Protein AF-R6VGI0-F1 (afdb_monomer)

Secondary structure (DSSP, 8-state):
-EEEETTEEEE-EEEE-TTS-EEEEETTEEEEESSP--EEE----SEEEEESSHHHHHHHHHH-SS--TT-EEEE-SSGGGHHHHHHHHTT-SEEEEE--SSHHHHHHHHHHHHH-TTSEEEE-GGGGSSS------

Solvent-accessible surface area (backbone atoms only — not comparable to full-atom values): 7848 Å² total; per-residue (Å²): 86,81,49,76,59,95,92,43,79,46,69,30,54,64,49,67,21,77,76,72,9,34,44,37,41,41,100,88,44,79,52,70,42,75,57,88,50,41,29,72,46,85,60,84,37,62,36,34,38,41,22,35,28,71,66,52,49,51,50,56,52,68,75,33,100,66,55,75,78,67,48,17,36,36,33,22,63,47,64,90,40,44,80,78,46,44,82,62,57,63,73,21,54,32,38,36,36,45,35,57,83,49,73,67,29,52,52,50,51,53,49,48,52,69,74,28,74,83,33,48,77,42,83,43,31,72,73,55,71,80,50,79,81,73,77,85,128

Structure (mmCIF, N/CA/C/O backbone):
data_AF-R6VGI0-F1
#
_entry.id   AF-R6VGI0-F1
#
loop_
_atom_site.group_PDB
_atom_site.id
_atom_site.type_symbol
_atom_site.label_atom_id
_atom_site.label_alt_id
_atom_site.label_comp_id
_atom_site.label_asym_id
_atom_site.label_entity_id
_atom_site.label_seq_id
_atom_site.pdbx_PDB_ins_code
_atom_site.Cartn_x
_atom_site.Cartn_y
_atom_site.Cartn_z
_atom_site.occupancy
_atom_site.B_iso_or_equiv
_atom_site.auth_seq_id
_atom_site.auth_comp_id
_atom_site.auth_asym_id
_atom_site.auth_atom_id
_atom_site.pdbx_PDB_model_num
ATOM 1 N N . MET A 1 1 ? 4.880 -11.258 -17.373 1.00 74.88 1 MET A N 1
ATOM 2 C CA . MET A 1 1 ? 4.545 -10.284 -18.440 1.00 74.88 1 MET A CA 1
ATOM 3 C C . MET A 1 1 ? 5.731 -10.122 -19.384 1.00 74.88 1 MET A C 1
ATOM 5 O O . MET A 1 1 ? 6.863 -10.129 -18.911 1.00 74.88 1 MET A O 1
ATOM 9 N N . ARG A 1 2 ? 5.490 -9.991 -20.69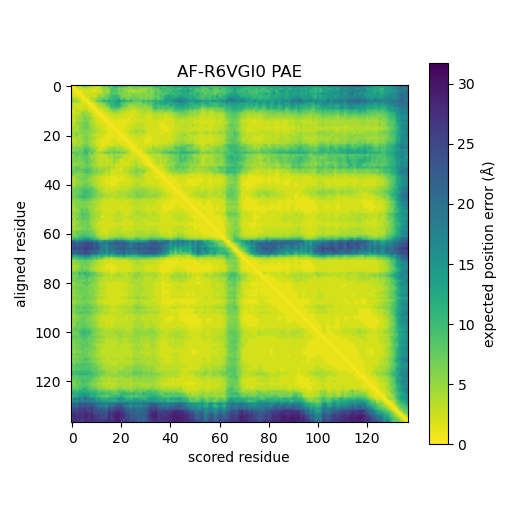7 1.00 81.19 2 ARG A N 1
ATOM 10 C CA . ARG A 1 2 ? 6.522 -9.632 -21.689 1.00 81.19 2 ARG A CA 1
ATOM 11 C C . ARG A 1 2 ? 6.466 -8.123 -21.926 1.00 81.19 2 ARG A C 1
ATOM 13 O O . ARG A 1 2 ? 5.386 -7.602 -22.175 1.00 81.19 2 ARG A O 1
ATOM 20 N N . TYR A 1 3 ? 7.605 -7.440 -21.865 1.00 78.06 3 TYR A N 1
ATOM 21 C CA . TYR A 1 3 ? 7.715 -6.008 -22.167 1.00 78.06 3 TYR A CA 1
ATOM 22 C C . TYR A 1 3 ? 8.886 -5.743 -23.118 1.00 78.06 3 TYR A C 1
ATOM 24 O O . TYR A 1 3 ? 9.787 -6.574 -23.252 1.00 78.06 3 TYR A O 1
ATOM 32 N N . GLN A 1 4 ? 8.856 -4.605 -23.814 1.00 80.31 4 GLN A N 1
ATOM 33 C CA . GLN A 1 4 ? 9.843 -4.260 -24.835 1.00 80.31 4 GLN A CA 1
ATOM 34 C C . GLN A 1 4 ? 10.512 -2.926 -24.514 1.00 80.31 4 GLN A C 1
ATOM 36 O O . GLN A 1 4 ? 9.841 -1.915 -24.328 1.00 80.31 4 GLN A O 1
ATOM 41 N N . VAL A 1 5 ? 11.846 -2.917 -24.503 1.00 76.94 5 VAL A N 1
ATOM 42 C CA . VAL A 1 5 ? 12.661 -1.701 -24.379 1.00 76.94 5 VAL A CA 1
ATOM 43 C C . VAL A 1 5 ? 13.619 -1.663 -25.559 1.00 76.94 5 VAL A C 1
ATOM 45 O O . VAL A 1 5 ? 14.370 -2.614 -25.766 1.00 76.94 5 VAL A O 1
ATOM 48 N N . ARG A 1 6 ? 13.586 -0.584 -26.354 1.00 80.00 6 ARG A N 1
ATOM 49 C CA . ARG A 1 6 ? 14.473 -0.383 -27.522 1.00 80.00 6 ARG A CA 1
ATOM 50 C C . ARG A 1 6 ? 14.582 -1.636 -28.418 1.00 80.00 6 ARG A C 1
ATOM 52 O O . ARG A 1 6 ? 15.675 -2.082 -28.748 1.00 80.00 6 ARG A O 1
ATOM 59 N N . C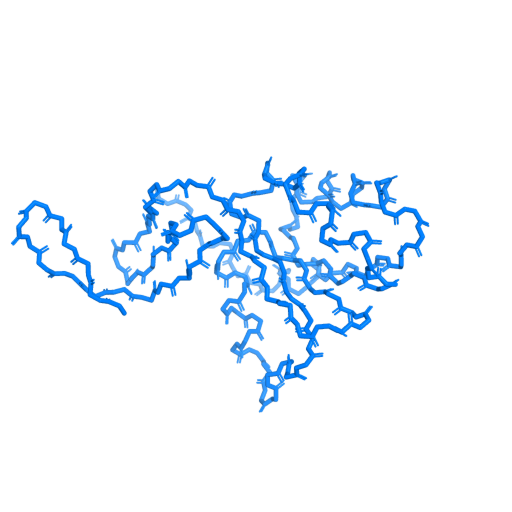YS A 1 7 ? 13.436 -2.232 -28.757 1.00 79.81 7 CYS A N 1
ATOM 60 C CA . CYS A 1 7 ? 13.318 -3.433 -29.605 1.00 79.81 7 CYS A CA 1
ATOM 61 C C . CYS A 1 7 ? 13.874 -4.746 -29.027 1.00 79.81 7 CYS A C 1
ATOM 63 O O . CYS A 1 7 ? 13.894 -5.757 -29.723 1.00 79.81 7 CYS A O 1
ATOM 65 N N . ARG A 1 8 ? 14.251 -4.775 -27.745 1.00 78.75 8 ARG A N 1
ATOM 66 C CA . ARG A 1 8 ? 14.577 -6.009 -27.019 1.00 78.75 8 ARG A CA 1
ATOM 67 C C . ARG A 1 8 ? 13.417 -6.413 -26.121 1.00 78.75 8 ARG A C 1
ATOM 69 O O . ARG A 1 8 ? 12.807 -5.562 -25.475 1.00 78.75 8 ARG A O 1
ATOM 76 N N . CYS A 1 9 ? 13.108 -7.705 -26.110 1.00 81.56 9 CYS A N 1
ATOM 77 C CA . CYS A 1 9 ? 12.037 -8.273 -25.299 1.00 81.56 9 CYS A CA 1
ATOM 78 C C . CYS A 1 9 ? 12.591 -8.806 -23.983 1.00 81.56 9 CYS A C 1
ATOM 80 O O . CYS A 1 9 ? 13.594 -9.514 -23.970 1.00 81.56 9 CYS A O 1
ATOM 82 N N . PHE A 1 10 ? 11.899 -8.489 -22.899 1.00 82.44 10 PHE A N 1
ATOM 83 C CA . PHE A 1 10 ? 12.252 -8.871 -21.541 1.00 82.44 10 PHE A CA 1
ATOM 84 C C . PHE A 1 10 ? 11.042 -9.498 -20.848 1.00 82.44 10 PHE A C 1
ATOM 86 O O . PHE A 1 10 ? 9.894 -9.300 -21.264 1.00 82.44 10 PHE A O 1
ATOM 93 N N . PHE A 1 11 ? 11.306 -10.229 -19.768 1.00 86.00 11 PHE A N 1
ATOM 94 C CA . PHE A 1 11 ? 10.284 -10.800 -18.901 1.00 86.00 11 PHE A CA 1
ATOM 95 C C . PHE A 1 11 ? 10.392 -10.198 -17.506 1.00 86.00 11 PHE A C 1
ATOM 97 O O . PHE A 1 11 ? 11.479 -10.095 -16.943 1.00 86.00 11 PHE A O 1
ATOM 104 N N . ALA A 1 12 ? 9.250 -9.791 -16.965 1.00 88.44 12 ALA A N 1
ATOM 105 C CA . ALA A 1 12 ? 9.126 -9.290 -15.605 1.00 88.44 12 ALA A CA 1
ATOM 106 C C . ALA A 1 12 ? 7.812 -9.766 -14.980 1.00 88.44 12 ALA A C 1
ATOM 108 O O . ALA A 1 12 ? 6.825 -10.042 -15.682 1.00 88.44 12 ALA A O 1
ATOM 109 N N . ILE A 1 13 ? 7.802 -9.824 -13.652 1.00 89.06 13 ILE A N 1
ATOM 110 C CA . ILE A 1 13 ? 6.567 -9.796 -12.876 1.00 89.06 13 ILE A CA 1
ATOM 111 C C . ILE A 1 13 ? 6.024 -8.372 -12.989 1.00 89.06 13 ILE A C 1
ATOM 113 O O . ILE A 1 13 ? 6.782 -7.406 -12.883 1.00 89.06 13 ILE A O 1
ATOM 117 N N . GLY A 1 14 ? 4.733 -8.257 -13.281 1.00 91.38 14 GLY A N 1
ATOM 118 C CA . GLY A 1 14 ? 4.071 -6.977 -13.474 1.00 91.38 14 GLY A CA 1
ATOM 119 C C . GLY A 1 14 ? 2.858 -6.854 -12.571 1.00 91.38 14 GLY A C 1
ATOM 120 O O . GLY A 1 14 ? 2.048 -7.779 -12.534 1.00 91.38 14 GLY A O 1
ATOM 121 N N . LEU A 1 15 ? 2.720 -5.711 -11.907 1.00 92.00 15 LEU A N 1
ATOM 122 C CA . LEU A 1 15 ? 1.509 -5.312 -11.199 1.00 92.00 15 LEU A CA 1
ATOM 123 C C . LEU A 1 15 ? 0.868 -4.147 -11.954 1.00 92.00 15 LEU A C 1
ATOM 125 O O . LEU A 1 15 ? 1.503 -3.109 -12.146 1.00 92.00 15 LEU A O 1
ATOM 129 N N . ARG A 1 16 ? -0.359 -4.341 -12.442 1.00 93.25 16 ARG A N 1
ATOM 130 C CA . ARG A 1 16 ? -1.090 -3.312 -13.189 1.00 93.25 16 ARG A CA 1
ATOM 131 C C . ARG A 1 16 ? -1.701 -2.319 -12.213 1.00 93.25 16 ARG A C 1
ATOM 133 O O . ARG A 1 16 ? -2.404 -2.742 -11.306 1.00 93.25 16 ARG A O 1
ATOM 140 N N . ASN A 1 17 ? -1.485 -1.033 -12.447 1.00 95.00 17 ASN A N 1
ATOM 141 C CA . ASN A 1 17 ? -2.083 0.027 -11.647 1.00 95.00 17 ASN A CA 1
ATOM 142 C C . ASN A 1 17 ? -3.474 0.435 -12.160 1.00 95.00 17 ASN A C 1
ATOM 144 O O . ASN A 1 17 ? -3.893 0.061 -13.265 1.00 95.00 17 ASN A O 1
ATOM 148 N N . ASP A 1 18 ? -4.166 1.253 -11.373 1.00 95.56 18 ASP A N 1
ATOM 149 C CA . ASP A 1 18 ? -5.577 1.596 -11.585 1.00 95.56 18 ASP A CA 1
ATOM 150 C C . ASP A 1 18 ? -5.822 2.415 -12.864 1.00 95.56 18 ASP A C 1
ATOM 152 O O . ASP A 1 18 ? -6.934 2.449 -13.388 1.00 95.56 18 ASP A O 1
ATOM 156 N N . CYS A 1 19 ? -4.781 3.030 -13.437 1.00 94.75 19 CYS A N 1
ATOM 157 C CA . CYS A 1 19 ? -4.861 3.762 -14.707 1.00 94.75 19 CYS A CA 1
ATOM 158 C C . CYS A 1 19 ? -4.151 3.053 -15.870 1.00 94.75 19 CYS A C 1
ATOM 160 O O . CYS A 1 19 ? -3.877 3.667 -16.900 1.00 94.75 19 CYS A O 1
ATOM 162 N N . GLY A 1 20 ? -3.857 1.759 -15.732 1.00 92.31 20 GLY A N 1
ATOM 163 C CA . GLY A 1 20 ? -3.324 0.922 -16.807 1.00 92.31 20 GLY A CA 1
ATOM 164 C C . GLY A 1 20 ? -1.827 1.024 -17.077 1.00 92.31 20 GLY A C 1
ATOM 165 O O . GLY A 1 20 ? -1.354 0.405 -18.032 1.00 92.31 20 GLY A O 1
ATOM 166 N N . GLY A 1 21 ? -1.085 1.734 -16.228 1.00 92.94 21 GLY A N 1
ATOM 167 C CA . GLY A 1 21 ? 0.360 1.580 -16.123 1.00 92.94 21 GLY A CA 1
ATOM 168 C C . GLY A 1 21 ? 0.738 0.308 -15.356 1.00 92.94 21 GLY A C 1
ATOM 169 O O . GLY A 1 21 ? -0.121 -0.441 -14.885 1.00 92.94 21 GLY A O 1
ATOM 170 N N . TRP A 1 22 ? 2.038 0.057 -15.239 1.00 92.19 22 TRP A N 1
ATOM 171 C CA . TRP A 1 22 ? 2.576 -1.172 -14.665 1.00 92.19 22 TRP A CA 1
ATOM 172 C C . TRP A 1 22 ? 3.786 -0.894 -13.798 1.00 92.19 22 TRP A C 1
ATOM 174 O O . TRP A 1 22 ? 4.693 -0.187 -14.222 1.00 92.19 22 TRP A O 1
ATOM 184 N N . GLU A 1 23 ? 3.848 -1.541 -12.646 1.00 92.12 23 GLU A N 1
ATOM 185 C CA . GLU A 1 23 ? 5.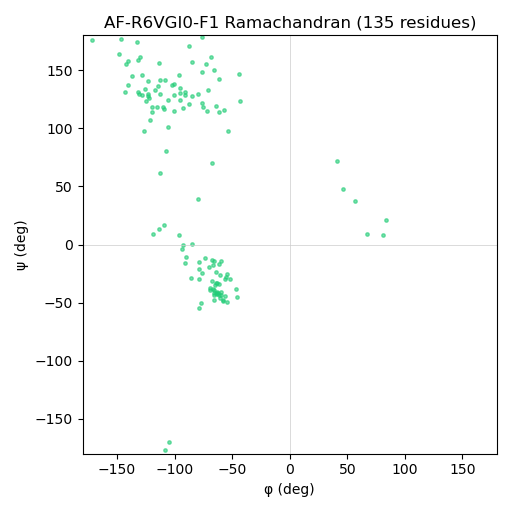078 -1.723 -11.884 1.00 92.12 23 GLU A CA 1
ATOM 186 C C . GLU A 1 23 ? 5.723 -3.038 -12.329 1.00 92.12 23 GLU A C 1
ATOM 188 O O . GLU A 1 23 ? 5.050 -4.066 -12.411 1.00 92.12 23 GLU A O 1
ATOM 193 N N . LEU A 1 24 ? 7.006 -3.003 -12.689 1.00 90.62 24 LEU A N 1
ATOM 194 C CA . LEU A 1 24 ? 7.729 -4.110 -13.312 1.00 90.62 24 LEU A CA 1
ATOM 195 C C . LEU A 1 24 ? 8.965 -4.481 -12.490 1.00 90.62 24 LEU A C 1
ATOM 197 O O . LEU A 1 24 ? 9.816 -3.637 -12.190 1.00 90.62 24 LEU A O 1
ATOM 201 N N . ARG A 1 25 ? 9.106 -5.777 -12.199 1.00 87.06 25 ARG A N 1
ATOM 202 C CA . ARG A 1 25 ? 10.272 -6.340 -11.511 1.00 87.06 25 ARG A CA 1
ATOM 203 C C . ARG A 1 25 ? 10.800 -7.580 -12.226 1.00 87.06 25 ARG A C 1
ATOM 205 O O . ARG A 1 25 ? 10.054 -8.508 -12.529 1.00 87.06 25 ARG A O 1
ATOM 212 N N . SER A 1 26 ? 12.106 -7.606 -12.457 1.00 85.19 26 SER A N 1
ATOM 213 C CA . SER A 1 26 ? 12.873 -8.816 -12.772 1.00 85.19 26 SER A CA 1
ATOM 214 C C . SER A 1 26 ? 14.133 -8.850 -11.905 1.00 85.19 26 SER A C 1
ATOM 216 O O . SER A 1 26 ? 14.425 -7.866 -11.223 1.00 85.19 26 SER A O 1
ATOM 218 N N . GLU A 1 27 ? 14.894 -9.946 -11.964 1.00 80.69 27 GLU A N 1
ATOM 219 C CA . GLU A 1 27 ? 16.172 -10.109 -11.249 1.00 80.69 27 GLU A CA 1
ATOM 220 C C . GLU A 1 27 ? 17.088 -8.881 -11.393 1.00 80.69 27 GLU A C 1
ATOM 222 O O . GLU A 1 27 ? 17.711 -8.454 -10.429 1.00 80.69 27 GLU A O 1
ATOM 227 N N . ARG A 1 28 ? 17.117 -8.261 -12.581 1.00 81.50 28 ARG A N 1
ATOM 228 C CA . ARG A 1 28 ? 18.048 -7.169 -12.916 1.00 81.50 28 ARG A CA 1
ATOM 229 C C . ARG A 1 28 ? 17.369 -5.848 -13.260 1.00 81.50 28 ARG A C 1
ATOM 231 O O . ARG A 1 28 ? 18.015 -4.939 -13.771 1.00 81.50 28 ARG A O 1
ATOM 238 N N . PHE A 1 29 ? 16.057 -5.737 -13.055 1.00 81.62 29 PHE A N 1
ATOM 239 C CA . PHE A 1 29 ? 15.313 -4.539 -13.443 1.00 81.62 29 PHE A CA 1
ATOM 240 C C . PHE A 1 29 ? 14.225 -4.196 -12.433 1.00 81.62 29 PHE A C 1
ATOM 242 O O . PHE A 1 29 ? 13.414 -5.046 -12.065 1.00 81.62 29 PHE A O 1
ATOM 249 N N . LYS A 1 30 ? 14.186 -2.925 -12.032 1.00 84.56 30 LYS A N 1
ATOM 250 C CA . LYS A 1 30 ? 13.069 -2.277 -11.341 1.00 84.56 30 LYS A CA 1
ATOM 251 C C . LYS A 1 30 ? 12.650 -1.087 -12.193 1.00 84.56 30 LYS A C 1
ATOM 253 O O . LYS A 1 30 ? 13.487 -0.252 -12.525 1.00 84.56 30 LYS A O 1
ATOM 258 N N . GLY A 1 31 ? 11.379 -0.999 -12.545 1.00 86.69 31 GLY A N 1
ATOM 259 C CA . GLY A 1 31 ? 10.875 0.153 -13.279 1.00 86.69 31 GLY A CA 1
ATOM 260 C C . GLY A 1 31 ? 9.366 0.136 -13.393 1.00 86.69 31 GLY A C 1
ATOM 261 O O . GLY A 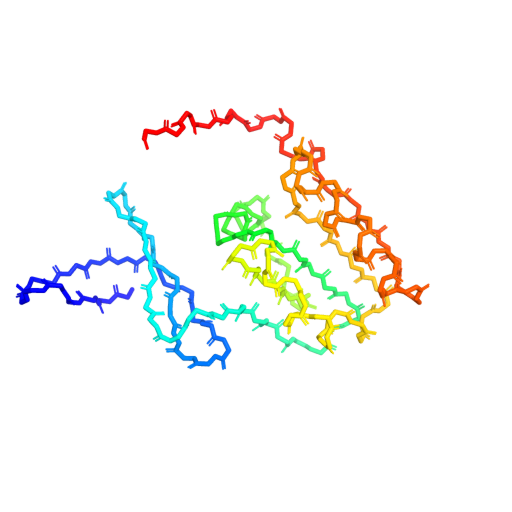1 31 ? 8.720 -0.827 -12.996 1.00 86.69 31 GLY A O 1
ATOM 262 N N . SER A 1 32 ? 8.811 1.195 -13.968 1.00 87.38 32 SER A N 1
ATOM 263 C CA . SER A 1 32 ? 7.379 1.280 -14.209 1.00 87.38 32 SER A CA 1
ATOM 264 C C . SER A 1 32 ? 7.041 1.919 -15.541 1.00 87.38 32 SER A C 1
ATOM 266 O O . SER A 1 32 ? 7.855 2.625 -16.140 1.00 87.38 32 SER A O 1
ATOM 268 N N . SER A 1 33 ? 5.840 1.626 -16.031 1.00 88.38 33 SER A N 1
ATOM 269 C CA . SER A 1 33 ? 5.266 2.284 -17.194 1.00 88.38 33 SER A CA 1
ATOM 270 C C . SER A 1 33 ? 4.344 3.415 -16.760 1.00 88.38 33 SER A C 1
ATOM 272 O O . SER A 1 33 ? 3.634 3.321 -15.759 1.00 88.38 33 SER A O 1
ATOM 274 N N . SER A 1 34 ? 4.309 4.476 -17.558 1.00 85.06 34 SER A N 1
ATOM 275 C CA . SER A 1 34 ? 3.340 5.551 -17.373 1.00 85.06 34 SER A CA 1
ATOM 276 C C . SER A 1 34 ? 1.907 5.061 -17.627 1.00 85.06 34 SER A C 1
ATOM 278 O O . SER A 1 34 ? 1.714 4.179 -18.469 1.00 85.06 34 SER A O 1
ATOM 280 N N . PRO A 1 35 ? 0.903 5.659 -16.963 1.00 89.25 35 PRO A N 1
ATOM 281 C CA . PRO A 1 35 ? 1.021 6.637 -15.873 1.00 89.25 35 PRO A CA 1
ATOM 282 C C . PRO A 1 35 ? 1.404 5.979 -14.535 1.00 89.25 35 PRO A C 1
ATOM 284 O O . PRO A 1 35 ? 0.986 4.858 -14.260 1.00 89.25 35 PRO A O 1
ATOM 287 N N . LYS A 1 36 ? 2.149 6.687 -13.671 1.00 86.62 36 LYS A N 1
ATOM 288 C CA . LYS A 1 36 ? 2.416 6.226 -12.295 1.00 86.62 36 LYS A CA 1
ATOM 289 C C . LYS A 1 36 ? 1.184 6.416 -11.413 1.00 86.62 36 LYS A C 1
ATOM 291 O O . LYS A 1 36 ? 0.741 7.549 -11.195 1.00 86.62 36 LYS A O 1
ATOM 296 N N . GLN A 1 37 ? 0.661 5.316 -10.894 1.00 93.94 37 GLN A N 1
ATOM 297 C CA . GLN A 1 37 ? -0.555 5.267 -10.091 1.00 93.94 37 GLN A CA 1
ATOM 298 C C . GLN A 1 37 ? -0.478 4.151 -9.055 1.00 93.94 37 GLN A C 1
ATOM 300 O O . GLN A 1 37 ? 0.354 3.251 -9.175 1.00 93.94 37 GLN A O 1
ATOM 305 N N . ILE A 1 38 ? -1.362 4.226 -8.062 1.00 96.12 38 ILE A N 1
ATOM 306 C CA . ILE A 1 38 ? -1.553 3.152 -7.086 1.00 96.12 38 ILE A CA 1
ATOM 307 C C . ILE A 1 38 ? -2.175 1.927 -7.753 1.00 96.12 38 ILE A C 1
ATOM 309 O O . ILE A 1 38 ? -2.769 2.021 -8.830 1.00 96.12 38 ILE A O 1
ATOM 313 N N . THR A 1 39 ? -2.055 0.783 -7.094 1.00 96.81 39 THR A N 1
ATOM 314 C CA . THR A 1 39 ? -2.826 -0.411 -7.450 1.00 96.81 39 THR A CA 1
ATOM 315 C C . THR A 1 39 ? -3.808 -0.726 -6.341 1.00 96.81 39 THR A C 1
ATOM 317 O O . THR A 1 39 ? -3.386 -0.832 -5.191 1.00 96.81 39 THR A O 1
ATOM 320 N N . THR A 1 40 ? -5.077 -0.919 -6.683 1.00 96.62 40 THR A N 1
ATOM 321 C CA . THR A 1 40 ? -6.100 -1.431 -5.773 1.00 96.62 40 THR A CA 1
ATOM 322 C C . THR A 1 40 ? -6.578 -2.814 -6.207 1.00 96.62 40 THR A C 1
ATOM 324 O O . THR A 1 40 ? -6.691 -3.130 -7.391 1.00 96.62 40 THR A O 1
ATOM 327 N N . ILE A 1 41 ? -6.825 -3.673 -5.223 1.00 94.56 41 ILE A N 1
ATOM 328 C CA . ILE A 1 41 ? -7.480 -4.967 -5.388 1.00 94.56 41 ILE A CA 1
ATOM 329 C C . ILE A 1 41 ? -8.713 -4.917 -4.496 1.00 94.56 41 ILE A C 1
ATOM 331 O O . ILE A 1 41 ? -8.587 -4.922 -3.273 1.00 94.56 41 ILE A O 1
ATOM 335 N N . ASP A 1 42 ? -9.878 -4.814 -5.127 1.00 94.06 42 ASP A N 1
ATOM 336 C CA . ASP A 1 42 ? -11.174 -4.636 -4.475 1.00 94.06 42 ASP A CA 1
ATOM 337 C C . ASP A 1 42 ? -11.955 -5.955 -4.546 1.00 94.06 42 ASP A C 1
ATOM 339 O O . ASP A 1 42 ? -12.488 -6.334 -5.592 1.00 94.06 42 ASP A O 1
ATOM 343 N N . HIS A 1 43 ? -11.965 -6.685 -3.434 1.00 92.69 43 HIS A N 1
ATOM 344 C CA . HIS A 1 43 ? -12.796 -7.862 -3.206 1.00 92.69 43 HIS A CA 1
ATOM 345 C C . HIS A 1 43 ? -14.083 -7.504 -2.446 1.00 92.69 43 HIS A C 1
ATOM 347 O O . HIS A 1 43 ? -14.808 -8.412 -2.039 1.00 92.69 43 HIS A O 1
ATOM 353 N N . GLN A 1 44 ? -14.368 -6.209 -2.251 1.00 91.69 44 GLN A 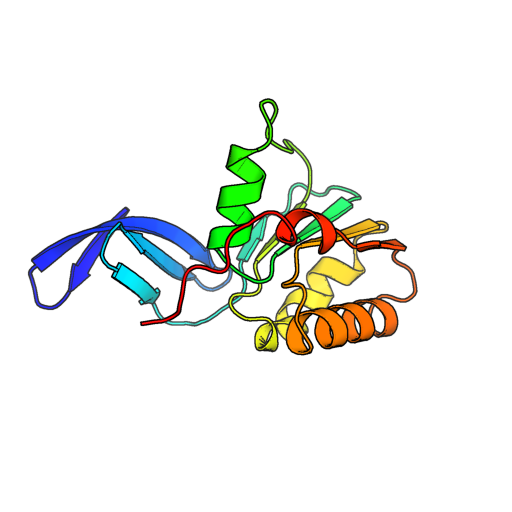N 1
ATOM 354 C CA . GLN A 1 44 ? -15.453 -5.698 -1.413 1.00 91.69 44 GLN A CA 1
ATOM 355 C C . GLN A 1 44 ? -15.376 -6.204 0.035 1.00 91.69 44 GLN A C 1
ATOM 357 O O . GLN A 1 44 ? -16.394 -6.509 0.657 1.00 91.69 44 GLN A O 1
ATOM 362 N N . ALA A 1 45 ? -14.159 -6.327 0.567 1.00 92.88 45 ALA A N 1
ATOM 363 C CA . ALA A 1 45 ? -13.931 -6.784 1.930 1.00 92.88 45 ALA A CA 1
ATOM 364 C C . ALA A 1 45 ? -14.028 -5.635 2.949 1.00 92.88 45 ALA A C 1
ATOM 366 O O . ALA A 1 45 ? -13.744 -4.483 2.641 1.00 92.88 45 ALA A O 1
ATOM 367 N N . ASP A 1 46 ? -14.312 -5.957 4.214 1.00 94.50 46 ASP A N 1
ATOM 368 C CA . ASP A 1 46 ? -14.270 -4.978 5.319 1.00 94.50 46 ASP A CA 1
ATOM 369 C C . ASP A 1 46 ? -12.837 -4.591 5.733 1.00 94.50 46 ASP A C 1
ATOM 371 O O . ASP A 1 46 ? -12.612 -3.675 6.529 1.00 94.50 46 ASP A O 1
ATOM 375 N N . ARG A 1 47 ? -11.839 -5.331 5.245 1.00 94.56 47 ARG A N 1
ATOM 376 C CA . ARG A 1 47 ? -10.434 -5.161 5.619 1.00 94.56 47 ARG A CA 1
ATOM 377 C C . ARG A 1 47 ? -9.601 -4.906 4.383 1.00 94.56 47 ARG A C 1
ATOM 379 O O . ARG A 1 47 ? -9.783 -5.582 3.373 1.00 94.56 47 ARG A O 1
ATOM 386 N N . VAL A 1 48 ? -8.631 -4.011 4.521 1.00 96.00 48 VAL A N 1
ATOM 387 C CA . VAL A 1 48 ? -7.645 -3.712 3.484 1.00 96.00 48 VAL A CA 1
ATOM 388 C C . VAL A 1 48 ? -6.235 -3.794 4.042 1.00 96.00 48 VAL A C 1
ATOM 390 O O . VAL A 1 48 ? -5.986 -3.448 5.198 1.00 96.00 48 VAL A O 1
ATOM 393 N N . ILE A 1 49 ? -5.302 -4.244 3.210 1.00 95.12 49 ILE A N 1
ATOM 394 C CA . ILE A 1 49 ? -3.870 -4.161 3.480 1.00 95.12 49 ILE A CA 1
ATOM 395 C C . ILE A 1 49 ? -3.269 -3.066 2.599 1.00 95.12 49 ILE A C 1
ATOM 397 O O . ILE A 1 49 ? -3.414 -3.107 1.378 1.00 95.12 49 ILE A O 1
ATOM 401 N N . VAL A 1 50 ? -2.591 -2.093 3.202 1.00 96.44 50 VAL A N 1
ATOM 402 C CA . VAL A 1 50 ? -1.825 -1.072 2.484 1.00 96.44 50 VAL A CA 1
ATOM 403 C C . VAL A 1 50 ? -0.341 -1.419 2.512 1.00 96.44 50 VAL A C 1
ATOM 405 O O . VAL A 1 50 ? 0.221 -1.679 3.573 1.00 96.44 50 VAL A O 1
ATOM 408 N N . PHE A 1 51 ? 0.277 -1.423 1.336 1.00 94.94 51 PHE A N 1
ATOM 409 C CA . PHE A 1 51 ? 1.690 -1.705 1.117 1.00 94.94 51 PHE A CA 1
ATOM 410 C C . PHE A 1 51 ? 2.400 -0.458 0.603 1.00 94.94 51 PHE A C 1
ATOM 412 O O . PHE A 1 51 ? 1.905 0.210 -0.314 1.00 94.94 51 PHE A O 1
ATOM 419 N N . GLU A 1 52 ? 3.581 -0.181 1.144 1.00 93.38 52 GLU A N 1
ATOM 420 C CA . GLU A 1 52 ? 4.456 0.884 0.657 1.00 93.38 52 GLU A CA 1
ATOM 421 C C . GLU A 1 52 ? 4.811 0.691 -0.825 1.00 93.38 52 GLU A C 1
ATOM 423 O O . GLU A 1 52 ? 4.635 1.604 -1.647 1.00 93.38 52 GLU A O 1
ATOM 428 N N . GLY A 1 53 ? 5.208 -0.526 -1.195 1.00 91.75 53 GLY A N 1
ATOM 429 C CA . GLY A 1 53 ? 5.592 -0.846 -2.552 1.00 91.75 53 GLY A CA 1
ATOM 430 C C . GLY A 1 53 ? 5.267 -2.257 -3.030 1.00 91.75 53 GLY A C 1
ATOM 431 O O . GLY A 1 53 ? 4.735 -3.125 -2.339 1.00 91.75 53 GLY A O 1
ATOM 432 N N . PHE A 1 54 ? 5.584 -2.480 -4.306 1.00 90.25 54 PHE A N 1
ATOM 433 C CA . PHE A 1 54 ? 5.312 -3.739 -5.000 1.00 90.25 54 PHE A CA 1
ATOM 434 C C . PHE A 1 54 ? 6.033 -4.937 -4.362 1.00 90.25 54 PHE A C 1
ATOM 436 O O . PHE A 1 54 ? 5.501 -6.045 -4.354 1.00 90.25 54 PHE A O 1
ATOM 443 N N . MET A 1 55 ? 7.237 -4.728 -3.826 1.00 86.75 55 MET A N 1
ATOM 444 C CA . MET A 1 55 ? 7.998 -5.809 -3.194 1.00 86.75 55 MET A CA 1
ATOM 445 C C . MET A 1 55 ? 7.348 -6.270 -1.890 1.00 86.75 55 MET A C 1
ATOM 447 O O . MET A 1 55 ? 7.264 -7.475 -1.668 1.00 86.75 55 MET A O 1
ATOM 451 N N . ASP A 1 56 ? 6.813 -5.347 -1.095 1.00 88.12 56 ASP A N 1
ATOM 452 C CA . ASP A 1 56 ? 6.155 -5.652 0.183 1.00 88.12 56 ASP A CA 1
ATOM 453 C C . ASP A 1 56 ? 4.883 -6.466 -0.049 1.00 88.12 56 ASP A C 1
ATOM 455 O O . ASP A 1 56 ? 4.618 -7.451 0.644 1.00 88.12 56 ASP A O 1
ATOM 459 N N . PHE A 1 57 ? 4.144 -6.121 -1.108 1.00 89.56 57 PHE A N 1
ATOM 460 C CA . PHE A 1 57 ? 2.999 -6.896 -1.574 1.00 89.56 57 PHE A CA 1
ATOM 461 C C . PHE A 1 57 ? 3.389 -8.343 -1.921 1.00 89.56 57 PHE A C 1
ATOM 463 O O . PHE A 1 57 ? 2.753 -9.290 -1.454 1.00 89.56 57 PHE A O 1
ATOM 470 N N . LEU A 1 58 ? 4.462 -8.542 -2.698 1.00 87.62 58 LEU A N 1
ATOM 471 C CA . LEU A 1 58 ? 4.937 -9.886 -3.050 1.00 87.62 58 LEU A CA 1
ATOM 472 C C . LEU A 1 58 ? 5.472 -10.661 -1.839 1.00 87.62 58 LEU A C 1
ATOM 474 O O . LEU A 1 58 ? 5.239 -11.869 -1.740 1.00 87.62 58 LEU A O 1
ATOM 478 N N . ALA A 1 59 ? 6.163 -9.991 -0.916 1.00 84.94 59 ALA A N 1
ATOM 479 C CA . ALA A 1 59 ? 6.642 -10.598 0.322 1.00 84.94 59 ALA A CA 1
ATOM 480 C C . ALA A 1 59 ? 5.462 -11.112 1.161 1.00 84.94 59 ALA A C 1
ATOM 482 O O . ALA A 1 59 ? 5.450 -12.276 1.561 1.00 84.94 59 ALA A O 1
ATOM 483 N N . CYS A 1 60 ? 4.412 -10.300 1.322 1.00 83.88 60 CYS A N 1
ATOM 484 C CA . CYS A 1 60 ? 3.195 -10.686 2.035 1.00 83.88 60 CYS A CA 1
ATOM 485 C C . CYS A 1 60 ? 2.497 -11.903 1.407 1.00 83.88 60 CYS A C 1
ATOM 487 O O . CYS A 1 60 ? 2.102 -12.827 2.123 1.00 83.88 60 CYS A O 1
ATOM 489 N N . LEU A 1 61 ? 2.395 -11.945 0.072 1.00 82.88 61 LEU A N 1
ATOM 490 C CA . LEU A 1 61 ? 1.852 -13.103 -0.648 1.00 82.88 61 LEU A CA 1
ATOM 491 C C . LEU A 1 61 ? 2.702 -14.367 -0.459 1.00 82.88 61 LEU A C 1
ATOM 493 O O . LEU A 1 61 ? 2.156 -15.466 -0.426 1.00 82.88 61 LEU A O 1
ATOM 497 N N . SER A 1 62 ? 4.021 -14.216 -0.317 1.00 80.12 62 SER A N 1
ATOM 498 C CA . SER A 1 62 ? 4.959 -15.337 -0.169 1.00 80.12 62 SER A CA 1
ATOM 499 C C . SER A 1 62 ? 4.979 -15.917 1.249 1.00 80.12 62 SER A C 1
ATOM 501 O O . SER A 1 62 ? 5.233 -17.105 1.422 1.00 80.12 62 SER A O 1
ATOM 503 N N . MET A 1 63 ? 4.703 -15.100 2.271 1.00 72.25 63 MET A N 1
ATOM 504 C CA . MET A 1 63 ? 4.749 -15.514 3.681 1.00 72.25 63 MET A CA 1
ATOM 505 C C . MET A 1 63 ? 3.520 -16.308 4.144 1.00 72.25 63 MET A C 1
ATOM 507 O O . MET A 1 63 ? 3.565 -16.931 5.205 1.00 72.25 63 MET A O 1
ATOM 511 N N . LYS A 1 64 ? 2.411 -16.304 3.395 1.00 61.66 64 LYS A N 1
ATOM 512 C CA . LYS A 1 64 ? 1.190 -17.013 3.797 1.00 61.66 64 LYS A CA 1
ATOM 513 C C . LYS A 1 64 ? 0.937 -18.240 2.918 1.00 61.66 64 LYS A C 1
ATOM 515 O O . LYS A 1 64 ? 0.602 -18.114 1.748 1.00 61.66 64 LYS A O 1
ATOM 520 N N . HIS A 1 65 ? 0.965 -19.434 3.525 1.00 48.00 65 HIS A N 1
ATOM 521 C CA . HIS A 1 65 ? 0.488 -20.691 2.911 1.00 48.00 65 HIS A CA 1
ATOM 522 C C . HIS A 1 65 ? -1.000 -20.652 2.515 1.00 48.00 65 HIS A C 1
ATOM 524 O O . HIS A 1 65 ? -1.479 -21.492 1.757 1.00 48.00 65 HIS A O 1
ATOM 530 N N . SER A 1 66 ? -1.734 -19.658 3.008 1.00 49.25 66 SER A N 1
ATOM 531 C CA . SER A 1 66 ? -3.065 -19.285 2.555 1.00 49.25 66 SER A CA 1
ATOM 532 C C . SER A 1 66 ? -2.996 -17.799 2.239 1.00 49.25 66 SER A C 1
ATOM 534 O O . SER A 1 66 ? -3.024 -16.978 3.157 1.00 49.25 66 SER A O 1
ATOM 536 N N . ALA A 1 67 ? -2.819 -17.446 0.962 1.00 50.66 67 ALA A N 1
ATOM 537 C CA . ALA A 1 67 ? -2.919 -16.059 0.515 1.00 50.66 67 ALA A CA 1
ATOM 538 C C . ALA A 1 67 ? -4.154 -15.409 1.169 1.00 50.66 67 ALA A C 1
ATOM 540 O O . ALA A 1 67 ? -5.133 -16.123 1.414 1.00 50.66 67 ALA A O 1
ATOM 541 N N . PRO A 1 68 ? -4.139 -14.105 1.487 1.00 57.41 68 PRO A N 1
ATOM 542 C CA . PRO A 1 68 ? -5.318 -13.409 1.989 1.00 57.41 68 PRO A CA 1
ATOM 543 C C . PRO A 1 68 ? -6.385 -13.328 0.880 1.00 57.41 68 PRO A C 1
ATOM 545 O O . PRO A 1 68 ? -6.635 -12.279 0.298 1.00 57.41 68 PRO A O 1
ATOM 548 N N . LEU A 1 69 ? -6.976 -14.472 0.535 1.00 58.38 69 LEU A N 1
ATOM 549 C CA . LEU A 1 69 ? -8.086 -14.604 -0.389 1.00 58.38 69 LEU A CA 1
ATOM 550 C C . LEU A 1 69 ? -9.261 -13.869 0.253 1.00 58.38 69 LEU A C 1
ATOM 552 O O . LEU A 1 69 ? -9.674 -14.209 1.361 1.00 58.38 69 LEU A O 1
ATOM 556 N N . GLY A 1 70 ? -9.754 -12.837 -0.428 1.00 77.38 70 GLY A N 1
ATOM 557 C CA . GLY A 1 70 ? -10.883 -12.036 0.042 1.00 77.38 70 GLY A CA 1
ATOM 558 C C . GLY A 1 70 ? -10.536 -10.920 1.032 1.00 77.38 70 GLY A C 1
ATOM 559 O O . GLY A 1 70 ? -11.423 -10.486 1.756 1.00 77.38 70 GLY A O 1
ATOM 560 N N . ILE A 1 71 ? -9.280 -10.458 1.092 1.00 89.75 71 ILE A N 1
ATOM 561 C CA . ILE A 1 71 ? -8.936 -9.167 1.717 1.00 89.75 71 ILE A CA 1
ATOM 562 C C . ILE A 1 71 ? -8.568 -8.182 0.610 1.00 89.75 71 ILE A C 1
ATOM 564 O O . ILE A 1 71 ? -7.925 -8.561 -0.374 1.00 89.75 71 ILE A O 1
ATOM 568 N N . ASP A 1 72 ? -8.969 -6.928 0.763 1.00 95.12 72 ASP A N 1
ATOM 569 C CA . ASP A 1 72 ? -8.619 -5.871 -0.175 1.00 95.12 72 ASP A CA 1
ATOM 570 C C . ASP A 1 72 ? -7.140 -5.491 -0.038 1.00 95.12 72 ASP A C 1
ATOM 572 O O . ASP A 1 72 ? -6.523 -5.650 1.021 1.00 95.12 72 ASP A O 1
ATOM 576 N N . ALA A 1 73 ? -6.550 -4.953 -1.101 1.00 95.12 73 ALA A N 1
ATOM 577 C CA . ALA A 1 73 ? -5.170 -4.482 -1.062 1.00 95.12 73 ALA A CA 1
ATOM 578 C C . ALA A 1 73 ? -5.003 -3.142 -1.772 1.00 95.12 73 ALA A C 1
ATOM 580 O O . ALA A 1 73 ? -5.629 -2.889 -2.798 1.00 95.12 73 ALA A O 1
ATOM 581 N N . ALA A 1 74 ? -4.108 -2.310 -1.249 1.00 96.94 74 ALA A N 1
ATOM 582 C CA . ALA A 1 74 ? -3.641 -1.090 -1.886 1.00 96.94 74 ALA A CA 1
ATOM 583 C C . ALA A 1 74 ? -2.111 -1.075 -1.903 1.00 96.94 74 ALA A C 1
ATOM 585 O O . ALA A 1 74 ? -1.477 -1.249 -0.866 1.00 96.94 74 ALA A O 1
ATOM 586 N N . VAL A 1 75 ? -1.508 -0.839 -3.064 1.00 96.38 75 VAL A N 1
ATOM 587 C CA . VAL A 1 75 ? -0.054 -0.690 -3.213 1.00 96.38 75 VAL A CA 1
ATOM 588 C C . VAL A 1 75 ? 0.250 0.737 -3.656 1.00 96.38 75 VAL A C 1
ATOM 590 O O . VAL A 1 75 ? -0.198 1.157 -4.727 1.00 96.38 75 VAL A O 1
ATOM 593 N N . LEU A 1 76 ? 0.995 1.486 -2.835 1.00 95.94 76 LEU A N 1
ATOM 594 C CA . LEU A 1 76 ? 1.191 2.929 -3.014 1.00 95.94 76 LEU A CA 1
ATOM 595 C C . LEU A 1 76 ? 2.192 3.262 -4.132 1.00 95.94 76 LEU A C 1
ATOM 597 O O . LEU A 1 76 ? 1.879 4.061 -5.019 1.00 95.94 76 LEU A O 1
ATOM 601 N N . ASN A 1 77 ? 3.381 2.646 -4.106 1.00 91.50 77 ASN A N 1
ATOM 602 C CA . ASN A 1 77 ? 4.454 2.792 -5.102 1.00 91.50 77 ASN A CA 1
ATOM 603 C C . ASN A 1 77 ? 4.683 4.236 -5.601 1.00 91.50 77 ASN A C 1
ATOM 605 O O . ASN A 1 77 ? 4.399 4.546 -6.766 1.00 91.50 77 ASN A O 1
ATOM 609 N N . PRO A 1 78 ? 5.257 5.140 -4.787 1.00 89.88 78 PRO A N 1
ATOM 610 C CA . PRO A 1 78 ? 5.671 5.000 -3.383 1.00 89.88 78 PRO A CA 1
ATOM 611 C C . PRO A 1 78 ? 4.692 5.713 -2.423 1.00 89.88 78 PRO A C 1
ATOM 613 O O . PRO A 1 78 ? 3.645 6.187 -2.866 1.00 89.88 78 PRO A O 1
ATOM 616 N N . VAL A 1 79 ? 5.028 5.857 -1.132 1.00 92.50 79 VAL A N 1
ATOM 617 C CA . VAL A 1 79 ? 4.134 6.460 -0.113 1.00 92.50 79 VAL A CA 1
ATOM 618 C C . VAL A 1 79 ? 3.604 7.858 -0.447 1.00 92.50 79 VAL A C 1
ATOM 620 O O . VAL A 1 79 ? 2.509 8.220 -0.027 1.00 92.50 79 VAL A O 1
ATOM 623 N N . VAL A 1 80 ? 4.306 8.633 -1.282 1.00 93.06 80 VAL A N 1
ATOM 624 C CA . VAL A 1 80 ? 3.838 9.952 -1.757 1.00 93.06 80 VAL A CA 1
ATOM 625 C C . VAL A 1 80 ? 2.533 9.866 -2.562 1.00 93.06 80 VAL A C 1
ATOM 627 O O . VAL A 1 80 ? 1.857 10.872 -2.765 1.00 93.06 80 VAL A O 1
ATOM 630 N N . ASN A 1 81 ? 2.160 8.670 -3.029 1.00 94.38 81 ASN A N 1
ATOM 631 C CA . ASN A 1 81 ? 0.881 8.406 -3.679 1.00 94.38 81 ASN A CA 1
ATOM 632 C C . ASN A 1 81 ? -0.260 8.115 -2.693 1.00 94.38 81 ASN A C 1
ATOM 634 O O . ASN A 1 81 ? -1.386 7.927 -3.153 1.00 94.38 81 ASN A O 1
ATOM 638 N N . LEU A 1 82 ? -0.023 8.126 -1.374 1.00 95.81 82 LEU A N 1
ATOM 639 C CA . LEU A 1 82 ? -1.058 7.931 -0.355 1.00 95.81 82 LEU A CA 1
ATOM 640 C C . LEU A 1 82 ? -2.335 8.751 -0.619 1.00 95.81 82 LEU A C 1
ATOM 642 O O . LEU A 1 82 ? -3.412 8.155 -0.579 1.00 95.81 82 LEU A O 1
ATOM 646 N N . PRO A 1 83 ? -2.279 10.055 -0.975 1.00 95.88 83 PRO A N 1
ATOM 647 C CA . PRO A 1 83 ? -3.489 10.835 -1.239 1.00 95.88 83 PRO A CA 1
ATOM 648 C C . PRO A 1 83 ? -4.412 10.231 -2.305 1.00 95.88 83 PRO A C 1
ATOM 650 O O . PRO A 1 83 ? -5.621 10.437 -2.252 1.00 95.88 83 PRO A O 1
ATOM 653 N N . LYS A 1 84 ? -3.858 9.467 -3.254 1.00 95.94 84 LYS A N 1
ATOM 654 C CA . LYS A 1 84 ? -4.613 8.797 -4.320 1.00 95.94 84 LYS A CA 1
ATOM 655 C C . LYS A 1 84 ? -5.348 7.551 -3.818 1.00 95.94 84 LYS A C 1
ATOM 657 O O . LYS A 1 84 ? -6.344 7.170 -4.418 1.00 95.94 84 LYS A O 1
ATOM 662 N N . ALA A 1 85 ? -4.871 6.933 -2.735 1.00 96.50 85 ALA A N 1
ATOM 663 C CA . ALA A 1 85 ? -5.446 5.721 -2.151 1.00 96.50 85 ALA A CA 1
ATOM 664 C C . ALA A 1 85 ? -6.501 6.007 -1.076 1.00 96.50 85 ALA A C 1
ATOM 666 O O . ALA A 1 85 ? -7.270 5.113 -0.736 1.00 96.50 85 ALA A O 1
ATOM 667 N N . LEU A 1 86 ? -6.572 7.234 -0.548 1.00 96.12 86 LEU A N 1
ATOM 668 C CA . LEU A 1 86 ? -7.444 7.561 0.587 1.00 96.12 86 LEU A CA 1
ATOM 669 C C . LEU A 1 86 ? -8.917 7.225 0.335 1.00 96.12 86 LEU A C 1
ATOM 671 O O . LEU A 1 86 ? -9.542 6.595 1.176 1.00 96.12 86 LEU A O 1
ATOM 675 N N . SER A 1 87 ? -9.456 7.548 -0.843 1.00 95.38 87 SER A N 1
ATOM 676 C CA . SER A 1 87 ? -10.859 7.247 -1.171 1.00 95.38 87 SER A CA 1
ATOM 677 C C . SER A 1 87 ? -11.166 5.747 -1.222 1.00 95.38 87 SER A C 1
ATOM 679 O O . SER A 1 87 ? -12.322 5.344 -1.095 1.00 95.38 87 SER A O 1
ATOM 681 N N . PHE A 1 88 ? -10.154 4.910 -1.448 1.00 97.12 88 PHE A N 1
ATOM 682 C CA . PHE A 1 88 ? -10.267 3.464 -1.325 1.00 97.12 88 PHE A CA 1
ATOM 683 C C . PHE A 1 88 ? -10.208 3.050 0.143 1.00 97.12 88 PHE A C 1
ATOM 685 O O . PHE A 1 88 ? -11.162 2.454 0.627 1.00 97.12 88 P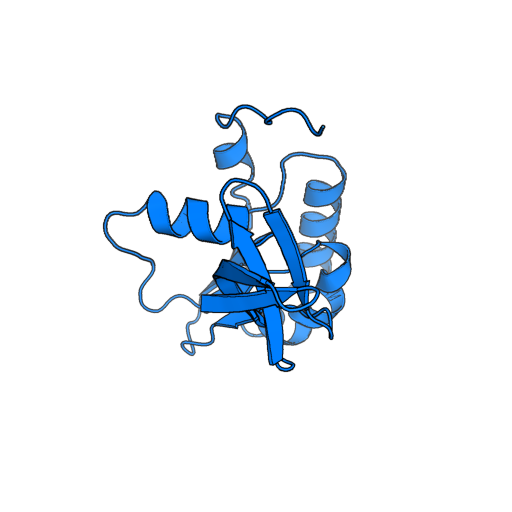HE A O 1
ATOM 692 N N . LEU A 1 89 ? -9.159 3.463 0.856 1.00 96.94 89 LEU A N 1
ATOM 693 C CA . LEU A 1 89 ? -8.882 3.063 2.239 1.00 96.94 89 LEU A CA 1
ATOM 694 C C . LEU A 1 89 ? -9.939 3.534 3.253 1.00 96.94 89 LEU A C 1
ATOM 696 O O . LEU A 1 89 ? -10.213 2.835 4.222 1.00 96.94 89 LEU A O 1
ATOM 700 N N . GLU A 1 90 ? -10.553 4.701 3.044 1.00 95.81 90 GLU A N 1
ATOM 701 C CA . GLU A 1 90 ? -11.579 5.268 3.937 1.00 95.81 90 GLU A CA 1
ATOM 702 C C . GLU A 1 90 ? -12.876 4.440 3.988 1.00 95.81 90 GLU A C 1
ATOM 704 O O . GLU A 1 90 ? -13.716 4.664 4.866 1.00 95.81 90 GLU A O 1
ATOM 709 N N . ARG A 1 91 ? -13.064 3.503 3.049 1.00 95.38 91 ARG A N 1
ATOM 710 C CA . ARG A 1 91 ? -14.227 2.604 3.012 1.00 95.38 91 ARG A CA 1
ATOM 711 C C . ARG A 1 91 ? -14.098 1.449 3.999 1.00 95.38 91 ARG A C 1
ATOM 713 O O . ARG A 1 91 ? -15.114 0.865 4.364 1.00 95.38 91 ARG A O 1
ATOM 720 N N . HIS A 1 92 ? -12.878 1.126 4.421 1.00 97.19 92 HIS A N 1
ATOM 721 C CA . HIS A 1 92 ? -12.582 -0.076 5.191 1.00 97.19 92 HIS A CA 1
ATOM 722 C C . HIS A 1 92 ? -12.569 0.210 6.695 1.00 97.19 92 HIS A C 1
ATOM 724 O O . HIS A 1 92 ? -11.782 1.043 7.157 1.00 97.19 92 HIS A O 1
ATOM 730 N N . PRO A 1 93 ? -13.376 -0.505 7.498 1.00 96.69 93 PRO A N 1
ATOM 731 C CA . PRO A 1 93 ? -13.292 -0.457 8.957 1.00 96.69 93 PRO A CA 1
ATOM 732 C C . PRO A 1 93 ? -11.913 -0.805 9.530 1.00 96.69 93 PRO A C 1
ATOM 734 O O . PRO A 1 93 ? -11.552 -0.300 10.592 1.00 96.69 93 PRO A O 1
ATOM 737 N N . THR A 1 94 ? -11.133 -1.655 8.858 1.00 96.94 94 THR A N 1
ATOM 738 C CA . THR A 1 94 ? -9.797 -2.058 9.323 1.00 96.94 94 THR A CA 1
ATOM 739 C C . THR A 1 94 ? -8.762 -1.922 8.215 1.00 96.94 94 THR A C 1
ATOM 741 O O . THR A 1 94 ? -8.933 -2.469 7.125 1.00 96.94 94 THR A O 1
ATOM 744 N N . VAL A 1 95 ? -7.655 -1.246 8.526 1.00 96.69 95 VAL A N 1
ATOM 745 C CA . VAL A 1 95 ? -6.512 -1.054 7.629 1.00 96.69 95 VAL A CA 1
ATOM 746 C C . VAL A 1 95 ? -5.268 -1.667 8.266 1.00 96.69 95 VAL A C 1
ATOM 748 O O . VAL A 1 95 ? -4.828 -1.245 9.334 1.00 96.69 95 VAL A O 1
ATOM 751 N N . HIS A 1 96 ? -4.688 -2.657 7.596 1.00 94.81 96 HIS A N 1
ATOM 752 C CA . HIS A 1 96 ? -3.403 -3.252 7.947 1.00 94.81 96 HIS A CA 1
ATOM 753 C C . HIS A 1 96 ? -2.288 -2.535 7.184 1.00 94.81 96 HIS A C 1
ATOM 755 O O . HIS A 1 96 ? -2.268 -2.577 5.957 1.00 94.81 96 HIS A O 1
ATOM 761 N N . ALA A 1 97 ? -1.361 -1.889 7.884 1.00 94.81 97 ALA A N 1
ATOM 762 C CA . ALA A 1 97 ? -0.292 -1.103 7.283 1.00 94.81 97 ALA A CA 1
ATOM 763 C C . ALA A 1 97 ? 1.031 -1.877 7.254 1.00 94.81 97 ALA A C 1
ATOM 765 O O . ALA A 1 97 ? 1.603 -2.184 8.296 1.00 94.81 97 ALA A O 1
ATOM 766 N N . PHE A 1 98 ? 1.512 -2.177 6.049 1.00 92.94 98 PHE A N 1
ATOM 767 C CA . PHE A 1 98 ? 2.835 -2.731 5.767 1.00 92.94 98 PHE A CA 1
ATOM 768 C C . PHE A 1 98 ? 3.684 -1.621 5.143 1.00 92.94 98 PHE A C 1
ATOM 770 O O . PHE A 1 98 ? 3.780 -1.508 3.919 1.00 92.94 98 PHE A O 1
ATOM 777 N N . LEU A 1 99 ? 4.213 -0.758 6.009 1.00 92.69 99 LEU A N 1
ATOM 778 C CA . LEU A 1 99 ? 5.064 0.375 5.649 1.00 92.69 99 LEU A CA 1
ATOM 779 C C . LEU A 1 99 ? 6.476 0.144 6.181 1.00 92.69 99 LEU A C 1
ATOM 781 O O . LEU A 1 99 ? 6.648 -0.583 7.168 1.00 92.69 99 LEU A O 1
ATOM 785 N N . ASP A 1 100 ? 7.460 0.786 5.557 1.00 89.94 100 ASP A N 1
ATOM 786 C CA . ASP A 1 100 ? 8.843 0.690 6.002 1.00 89.94 100 ASP A CA 1
ATOM 787 C C . ASP A 1 100 ? 8.983 1.233 7.431 1.00 89.94 100 ASP A C 1
ATOM 789 O O . ASP A 1 100 ? 8.353 2.216 7.831 1.00 89.94 100 ASP A O 1
ATOM 793 N N . ASN A 1 101 ? 9.836 0.598 8.238 1.00 88.81 101 ASN A N 1
ATOM 794 C CA . ASN A 1 101 ? 10.082 1.030 9.617 1.00 88.81 101 ASN A CA 1
ATOM 795 C C . ASN A 1 101 ? 11.055 2.227 9.701 1.00 88.81 101 ASN A C 1
ATOM 797 O O . ASN A 1 101 ? 11.919 2.316 10.580 1.00 88.81 101 ASN A O 1
ATOM 801 N N . ASP A 1 102 ? 10.937 3.165 8.772 1.00 89.81 102 ASP A N 1
ATOM 802 C CA . ASP A 1 102 ? 11.716 4.390 8.722 1.00 89.81 102 ASP A CA 1
ATOM 803 C C . ASP A 1 102 ? 10.848 5.612 9.079 1.00 89.81 102 ASP A C 1
ATOM 805 O O . ASP A 1 102 ? 9.698 5.504 9.514 1.00 89.81 102 ASP A O 1
ATOM 809 N N . GLU A 1 103 ? 11.429 6.808 9.007 1.00 92.69 103 GLU A N 1
ATOM 810 C CA . GLU A 1 103 ? 10.697 8.041 9.313 1.00 92.69 103 GLU A CA 1
ATOM 811 C C . GLU A 1 103 ? 9.555 8.294 8.320 1.00 92.69 103 GLU A C 1
ATOM 813 O O . GLU A 1 103 ? 8.478 8.744 8.716 1.00 92.69 103 GLU A O 1
ATOM 818 N N . THR A 1 104 ? 9.764 7.930 7.056 1.00 93.38 104 THR A N 1
ATOM 819 C CA . THR A 1 104 ? 8.803 8.094 5.966 1.00 93.38 104 THR A CA 1
ATOM 820 C C . THR A 1 104 ? 7.568 7.216 6.180 1.00 93.38 104 THR A C 1
ATOM 822 O O . THR A 1 104 ? 6.436 7.713 6.119 1.00 93.38 104 THR A O 1
ATOM 825 N N . GLY A 1 105 ? 7.758 5.938 6.505 1.00 93.00 105 GLY A N 1
ATOM 826 C CA . GLY A 1 105 ? 6.682 5.001 6.811 1.00 93.00 105 GLY A CA 1
ATOM 827 C C . GLY A 1 105 ? 5.927 5.380 8.085 1.00 93.00 105 GLY A C 1
ATOM 828 O O . GLY A 1 105 ? 4.693 5.417 8.079 1.00 93.00 105 GLY A O 1
ATOM 829 N N . ARG A 1 106 ? 6.629 5.805 9.149 1.00 94.50 106 ARG A N 1
ATOM 830 C CA . ARG A 1 106 ? 5.985 6.314 10.380 1.00 94.50 106 ARG A CA 1
ATOM 831 C C . ARG A 1 106 ? 5.131 7.557 10.128 1.00 94.50 106 ARG A C 1
ATOM 833 O O . ARG A 1 106 ? 4.005 7.638 10.625 1.00 94.50 106 ARG A O 1
ATOM 840 N N . HIS A 1 107 ? 5.625 8.512 9.340 1.00 95.56 107 HIS A N 1
ATOM 841 C CA . HIS A 1 107 ? 4.844 9.686 8.942 1.00 95.56 107 HIS A CA 1
ATOM 842 C C . HIS A 1 107 ? 3.608 9.301 8.126 1.00 95.56 107 HIS A C 1
ATOM 844 O O . HIS A 1 107 ? 2.520 9.833 8.355 1.00 95.56 107 HIS A O 1
ATOM 850 N N . THR A 1 108 ? 3.761 8.344 7.213 1.00 95.56 108 THR A N 1
ATOM 851 C CA . THR A 1 108 ? 2.672 7.836 6.373 1.00 95.56 108 THR A CA 1
ATOM 852 C C . THR A 1 108 ? 1.589 7.154 7.216 1.00 95.56 108 THR A C 1
ATOM 854 O O . THR A 1 108 ? 0.403 7.416 7.011 1.00 95.56 108 THR A O 1
ATOM 857 N N . LEU A 1 109 ? 1.965 6.354 8.222 1.00 96.00 109 LEU A N 1
ATOM 858 C CA . LEU A 1 109 ? 1.027 5.743 9.172 1.00 96.00 109 LEU A CA 1
ATOM 859 C C . LEU A 1 109 ? 0.272 6.790 10.005 1.00 96.00 109 LEU A C 1
ATOM 861 O O . LEU A 1 109 ? -0.943 6.684 10.204 1.00 96.00 109 LEU A O 1
ATOM 865 N N . ALA A 1 110 ? 0.976 7.820 10.482 1.00 96.25 110 ALA A N 1
ATOM 866 C CA . ALA A 1 110 ? 0.360 8.917 11.223 1.00 96.25 110 ALA A CA 1
ATOM 867 C C . ALA A 1 110 ? -0.642 9.690 10.350 1.00 96.25 110 ALA A C 1
ATOM 869 O O . ALA A 1 110 ? -1.743 10.018 10.801 1.00 96.25 110 ALA A O 1
ATOM 870 N N . GLU A 1 111 ? -0.305 9.939 9.081 1.00 96.12 111 GLU A N 1
ATOM 871 C CA . GLU A 1 111 ? -1.226 10.564 8.137 1.00 96.12 111 GLU A CA 1
ATOM 872 C C . GLU A 1 111 ? -2.438 9.672 7.834 1.00 96.12 111 GLU A C 1
ATOM 874 O O . GLU A 1 111 ? -3.563 10.168 7.879 1.00 96.12 111 GLU A O 1
ATOM 879 N N . LEU A 1 112 ? -2.248 8.369 7.611 1.00 95.31 112 LEU A N 1
ATOM 880 C CA . LEU A 1 112 ? -3.345 7.406 7.457 1.00 95.31 112 LEU A CA 1
ATOM 881 C C . LEU A 1 112 ? -4.312 7.449 8.643 1.00 95.31 112 LEU A C 1
ATOM 883 O O . LEU A 1 112 ? -5.516 7.610 8.454 1.00 95.31 112 LEU A O 1
ATOM 887 N N . THR A 1 113 ? -3.779 7.400 9.864 1.00 95.75 113 THR A N 1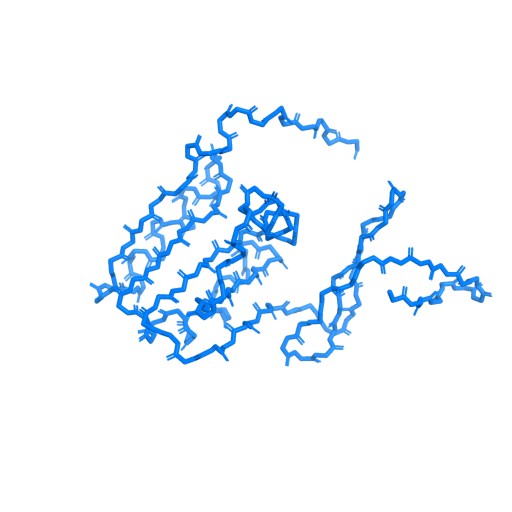
ATOM 888 C CA . THR A 1 113 ? -4.575 7.471 11.100 1.00 95.75 113 THR A CA 1
ATOM 889 C C . THR A 1 113 ? -5.377 8.772 11.179 1.00 95.75 113 THR A C 1
ATOM 891 O O . THR A 1 113 ? -6.550 8.775 11.549 1.00 95.75 113 THR A O 1
ATOM 894 N N . ARG A 1 114 ? -4.765 9.896 10.786 1.00 96.19 114 ARG A N 1
ATOM 895 C CA . ARG A 1 114 ? -5.410 11.215 10.780 1.00 96.19 114 ARG A CA 1
ATOM 896 C C . ARG A 1 114 ? -6.508 11.332 9.718 1.00 96.19 114 ARG A C 1
ATOM 898 O O . ARG A 1 114 ? -7.500 12.021 9.944 1.00 96.19 114 ARG A O 1
ATOM 905 N N . ARG A 1 115 ? -6.306 10.738 8.539 1.00 95.06 115 ARG A N 1
ATOM 906 C CA . ARG A 1 115 ? -7.205 10.862 7.378 1.00 95.06 115 ARG A CA 1
ATOM 907 C C . ARG A 1 115 ? -8.350 9.857 7.403 1.00 95.06 115 ARG A C 1
ATOM 909 O O . ARG A 1 115 ? -9.435 10.196 6.947 1.00 95.06 115 ARG A O 1
ATOM 916 N N . CYS A 1 116 ? -8.143 8.700 8.023 1.00 94.69 116 CYS A N 1
ATOM 917 C CA . CYS A 1 116 ? -9.140 7.645 8.176 1.00 94.69 116 CYS A CA 1
ATOM 918 C C . CYS A 1 116 ? -9.550 7.463 9.655 1.00 94.69 116 CYS A C 1
ATOM 920 O O . CYS A 1 116 ? -9.380 6.374 10.201 1.00 94.69 116 CYS A O 1
ATOM 922 N N . PRO A 1 117 ? -10.127 8.477 10.336 1.00 94.50 117 PRO A N 1
ATOM 923 C CA . PRO A 1 117 ? -10.372 8.426 11.785 1.00 94.50 117 PRO A CA 1
ATOM 924 C C . PRO A 1 117 ? -11.430 7.396 12.213 1.00 94.50 117 PRO A C 1
ATOM 926 O O . PRO A 1 117 ? -11.579 7.120 13.400 1.00 94.50 117 PRO A O 1
ATOM 929 N N . ARG A 1 118 ? -12.205 6.857 11.263 1.00 94.56 118 ARG A N 1
ATOM 930 C CA . ARG A 1 118 ? -13.226 5.822 11.509 1.00 94.56 118 ARG A CA 1
ATOM 931 C C . ARG A 1 118 ? -12.680 4.403 11.379 1.00 94.56 118 ARG A C 1
ATOM 933 O O . ARG A 1 118 ? -13.379 3.456 11.727 1.00 94.56 118 ARG A O 1
ATOM 940 N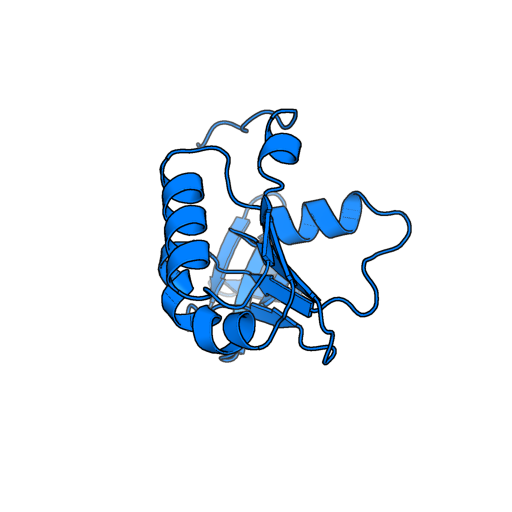 N . SER A 1 119 ? -11.471 4.268 10.854 1.00 96.25 119 SER A N 1
ATOM 941 C CA . SER A 1 119 ? -10.847 2.989 10.564 1.00 96.25 119 SER A CA 1
ATOM 942 C C . SER A 1 119 ? -9.859 2.638 11.672 1.00 96.25 119 SER A C 1
ATOM 944 O O . SER A 1 119 ? -9.085 3.477 12.130 1.00 96.25 119 SER A O 1
ATOM 946 N N . GLN A 1 120 ? -9.849 1.377 12.090 1.00 96.56 120 GLN A N 1
ATOM 947 C CA . GLN A 1 120 ? -8.818 0.850 12.972 1.00 96.56 120 GLN A CA 1
ATOM 948 C C . GLN A 1 120 ? -7.537 0.620 12.163 1.00 96.56 120 GLN A C 1
ATOM 950 O O . GLN A 1 120 ? -7.547 -0.148 11.200 1.00 96.56 120 GLN A O 1
ATOM 955 N N . MET A 1 121 ? -6.439 1.261 12.565 1.00 95.94 121 MET A N 1
ATOM 956 C CA . MET A 1 121 ? -5.116 1.041 11.974 1.00 95.94 121 MET A CA 1
ATOM 957 C C . MET A 1 121 ? -4.381 -0.065 12.734 1.00 95.94 121 MET A C 1
ATOM 959 O O . MET A 1 121 ? -4.303 -0.025 13.963 1.00 95.94 121 MET A O 1
ATOM 963 N N . ILE A 1 122 ? -3.829 -1.037 12.012 1.00 94.00 122 ILE A N 1
ATOM 964 C CA . ILE A 1 122 ? -2.971 -2.092 12.559 1.00 94.00 122 ILE A CA 1
ATOM 965 C C . ILE A 1 122 ? -1.611 -1.987 11.876 1.00 94.00 122 ILE A C 1
ATOM 967 O O . ILE A 1 122 ? -1.507 -2.205 10.671 1.00 94.00 122 ILE A O 1
ATOM 971 N N . ASP A 1 123 ? -0.582 -1.650 12.647 1.00 92.56 123 ASP A N 1
ATOM 972 C CA . ASP A 1 123 ? 0.785 -1.501 12.152 1.00 92.56 123 ASP A CA 1
ATOM 973 C C . ASP A 1 123 ? 1.521 -2.849 12.114 1.00 92.56 123 ASP A C 1
ATOM 975 O O . ASP A 1 123 ? 1.573 -3.573 13.111 1.00 92.56 123 ASP A O 1
ATOM 979 N N . HIS A 1 124 ? 2.093 -3.176 10.957 1.00 89.69 124 HIS A N 1
ATOM 980 C CA . HIS A 1 124 ? 2.903 -4.367 10.722 1.00 89.69 124 HIS A CA 1
ATOM 981 C C . HIS A 1 124 ? 4.377 -4.057 10.426 1.00 89.69 124 HIS A C 1
ATOM 983 O O . HIS A 1 124 ? 5.108 -4.968 10.035 1.00 89.69 124 HIS A O 1
ATOM 989 N N . ALA A 1 125 ? 4.849 -2.826 10.669 1.00 84.75 125 ALA A N 1
ATOM 990 C CA . ALA A 1 125 ? 6.253 -2.434 10.495 1.00 84.75 125 ALA A CA 1
ATOM 991 C C . ALA A 1 125 ? 7.239 -3.378 11.215 1.00 84.75 125 ALA A C 1
ATOM 993 O O . ALA A 1 125 ? 8.352 -3.608 10.743 1.00 84.75 125 ALA A O 1
ATOM 994 N N . TYR A 1 126 ? 6.815 -3.999 12.325 1.00 79.25 126 TYR A N 1
ATOM 995 C CA . TYR A 1 126 ? 7.617 -4.977 13.065 1.00 79.25 126 TYR A CA 1
ATOM 996 C C . TYR A 1 126 ? 8.008 -6.215 12.238 1.00 79.25 126 TYR A C 1
ATOM 998 O O . TYR A 1 126 ? 9.036 -6.820 12.516 1.00 79.25 126 TYR A O 1
ATOM 1006 N N . LEU A 1 127 ? 7.236 -6.588 11.210 1.00 77.06 127 LEU A N 1
ATOM 1007 C CA . LEU A 1 127 ? 7.573 -7.712 10.325 1.00 77.06 127 LEU A CA 1
ATOM 1008 C C . LEU A 1 127 ? 8.776 -7.409 9.425 1.00 77.06 127 LEU A C 1
ATOM 1010 O O . LEU A 1 127 ? 9.417 -8.332 8.927 1.00 77.06 127 LEU A O 1
ATOM 1014 N N . PHE A 1 128 ? 9.098 -6.130 9.241 1.00 66.56 128 PHE A N 1
ATOM 1015 C CA . PHE A 1 128 ? 10.253 -5.678 8.472 1.00 66.56 128 PHE A CA 1
ATOM 1016 C C . PHE A 1 128 ? 11.503 -5.470 9.341 1.00 66.56 128 PHE A C 1
ATOM 1018 O O . PHE A 1 128 ? 12.556 -5.133 8.807 1.00 66.56 128 PHE A O 1
ATOM 1025 N N . LEU A 1 129 ? 11.428 -5.701 10.661 1.00 65.88 129 LEU A N 1
ATOM 1026 C CA . LEU A 1 129 ? 12.596 -5.657 11.553 1.00 65.88 129 LEU A CA 1
ATOM 1027 C C . LEU A 1 129 ? 13.593 -6.790 11.272 1.00 65.88 129 LEU A C 1
ATOM 1029 O O . LEU A 1 129 ? 14.794 -6.595 11.434 1.00 65.88 129 LEU A O 1
ATOM 1033 N N . ASP A 1 130 ? 13.095 -7.944 10.823 1.00 54.88 130 ASP A N 1
ATOM 1034 C CA . ASP A 1 130 ? 13.906 -9.141 10.575 1.00 54.88 130 ASP A CA 1
ATOM 1035 C C . ASP A 1 130 ? 14.385 -9.257 9.116 1.00 54.88 130 ASP A C 1
ATOM 1037 O O . ASP A 1 130 ? 15.142 -10.171 8.779 1.00 54.88 130 ASP A O 1
ATOM 1041 N N . TYR A 1 131 ? 13.963 -8.344 8.231 1.00 48.56 131 TYR A N 1
ATOM 1042 C CA . TYR A 1 131 ? 14.420 -8.331 6.844 1.00 48.56 131 TYR A CA 1
ATOM 1043 C C . TYR A 1 131 ? 15.714 -7.516 6.730 1.0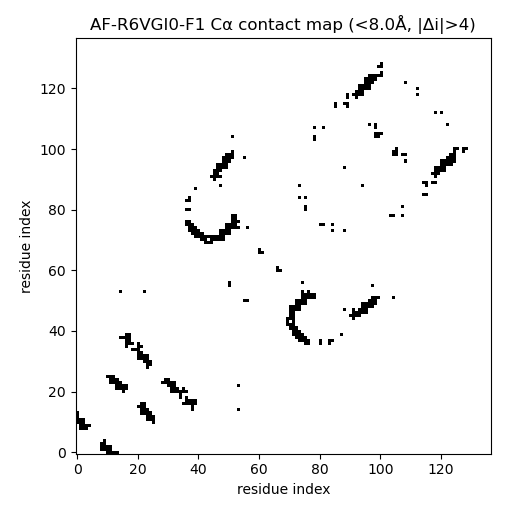0 48.56 131 TYR A C 1
ATOM 1045 O O . TYR A 1 131 ? 15.711 -6.324 7.046 1.00 48.56 131 TYR A O 1
ATOM 1053 N N . PRO A 1 132 ? 16.833 -8.105 6.259 1.00 45.56 132 PRO A N 1
ATOM 1054 C CA . PRO A 1 132 ? 18.033 -7.331 5.997 1.00 45.56 132 PRO A CA 1
ATOM 1055 C C . PRO A 1 132 ? 17.705 -6.294 4.924 1.00 45.56 132 PRO A C 1
ATOM 1057 O O . PRO A 1 132 ? 17.415 -6.643 3.776 1.00 45.56 132 PRO A O 1
ATOM 1060 N N . GLN A 1 133 ? 17.748 -5.021 5.322 1.00 45.25 133 GLN A N 1
ATOM 1061 C CA . GLN A 1 133 ? 17.681 -3.866 4.433 1.00 45.25 133 GLN A CA 1
ATOM 1062 C C . GLN A 1 133 ? 18.774 -4.054 3.383 1.00 45.25 133 GLN A C 1
ATOM 1064 O O . GLN A 1 133 ? 19.963 -3.874 3.655 1.00 45.25 133 GLN A O 1
ATOM 1069 N N . THR A 1 134 ? 18.394 -4.560 2.211 1.00 40.84 134 THR A N 1
ATOM 1070 C CA . THR A 1 134 ? 19.367 -4.858 1.168 1.00 40.84 134 THR A CA 1
ATOM 1071 C C . THR A 1 134 ? 19.819 -3.513 0.632 1.00 40.84 134 THR A C 1
ATOM 1073 O O . THR A 1 134 ? 19.009 -2.745 0.120 1.00 40.84 134 THR A O 1
ATOM 1076 N N . VAL A 1 135 ? 21.099 -3.225 0.854 1.00 36.19 135 VAL A N 1
ATOM 1077 C CA . VAL A 1 135 ? 21.783 -1.976 0.526 1.00 36.19 135 VAL A CA 1
ATOM 1078 C C . VAL A 1 135 ? 21.380 -1.504 -0.871 1.00 36.19 135 VAL A C 1
ATOM 1080 O O . VAL A 1 135 ? 21.521 -2.240 -1.846 1.00 36.19 135 VAL A O 1
ATOM 1083 N N . SER A 1 136 ? 20.856 -0.284 -0.944 1.00 32.69 136 SER A N 1
ATOM 1084 C CA . SER A 1 136 ? 20.660 0.451 -2.187 1.00 32.69 136 SER A CA 1
ATOM 1085 C C . SER A 1 136 ? 22.008 0.588 -2.904 1.00 32.69 136 SER A C 1
ATOM 1087 O O . SER A 1 136 ? 22.913 1.224 -2.364 1.00 32.69 136 SER A O 1
ATOM 1089 N N . GLU A 1 137 ? 22.145 -0.010 -4.089 1.00 32.06 137 GLU A N 1
ATOM 1090 C CA . GLU A 1 137 ? 23.139 0.414 -5.090 1.00 32.06 137 GLU A CA 1
ATOM 1091 C C . GLU A 1 137 ? 22.641 1.652 -5.846 1.00 32.06 137 GLU A C 1
ATOM 1093 O O . GLU A 1 137 ? 21.431 1.697 -6.185 1.00 32.06 137 GLU A O 1
#

Sequence (137 aa):
MRYQVRCRCFFAIGLRNDCGGWELRSERFKGSSSPKQITTIDHQADRVIVFEGFMDFLACLSMKHSAPLGIDAAVLNPVVNLPKALSFLERHPTVHAFLDNDETGRHTLAELTRRCPRSQMIDHAYLFLDYPQTVSE

Mean predicted aligned error: 6.44 Å

Nearest PDB structures (foldseek):
  4dad-assembly1_A-2  TM=5.734E-01  e=6.357E-02  Burkholderia pseudomallei
  5b04-assembly1_F  TM=4.067E-01  e=2.019E-01  Schizosaccharomyces pombe 972h-
  6kj9-assembly2_F  TM=5.376E-01  e=8.835E-01  Escherichia coli K-12
  3lxm-assembly1_B  TM=4.721E-01  e=9.420E-01  Yersinia pestis CO92
  4fey-assembly1_A  TM=3.790E-01  e=5.330E+00  Francisella tularensis subsp. tularensis SCHU S4

pLDDT: mean 85.95, std 14.81, range [32.06, 97.19]

Radius of gyration: 15.32 Å; Cα contacts (8 Å, |Δi|>4): 234; chains: 1; bounding box: 39×32×43 Å

Foldseek 3Di:
DWDDDPRDIDDFDWDAAPVGKIFTDDPPDGDIGPPDAKHKDCLVALEEEEAQAPVLVVVQQVPDPDGPVRHMYIYQHHLVSVVVCLVVLLSHQEYEYHAAPDPSRVVSQVVSCVSNVNHHYHYPNVVCVPPPPDDDD